Protein AF-A0ABD1Z1P9-F1 (afdb_monomer)

Sequence (163 aa):
MRPNDSERSEEIIEATSRFCSILRHAFVDEDLPGHVMQELVGGADRIVRCLSRKIDSTFSAARCGSSSTLACKHVLNALARTFFVKRLASQVQEETLGSLLSDLLFWILNVRVSLTGEGDYPTILKALNVLVVKILENGSCTSVFLALIDLLGQGADIGMVEL

Solvent-accessible surface area (backbone atoms only — not comparable to full-atom values): 8910 Å² total; per-residue (Å²): 134,80,82,52,75,65,58,58,47,52,56,47,44,50,52,43,46,50,49,37,48,52,58,42,41,60,69,77,39,92,77,56,55,70,67,61,54,48,54,48,31,78,40,27,35,63,50,51,49,56,46,44,69,41,46,60,62,27,48,55,37,36,73,70,70,45,92,38,50,62,53,37,53,37,47,52,51,36,52,41,48,41,23,65,38,54,74,30,18,65,44,46,44,50,70,53,49,32,52,43,51,52,52,53,50,50,48,60,55,56,48,66,77,61,77,83,74,93,71,72,59,67,59,50,52,52,50,52,54,52,35,53,52,39,41,70,74,35,34,49,63,67,44,50,51,52,33,51,50,51,52,51,50,54,52,54,55,59,61,65,76,76,118

Organism: NCBI:txid41844

Foldseek 3Di:
DPPDVVVVVVVVLVVLVVLLVLLVCVVPPVPDPPVNVVVCLVCLQVLLLVLLVVLVVLVVCVVVVHPSVSSLVSSLSSLLSLLVPLSSQASHDLVSLLSSLVSLVCCLVVVVVVPPDDDCVVVSSVSSVSSNVSNCVRHDVVSNVVSVVVVVVVVVVVVVVPD

Mean predicted aligned error: 10.24 Å

Secondary structure (DSSP, 8-state):
-PPPHHHHHHHHHHHHHHHHHHHHHHHH-TTS-HHHHHHHHHHHHHHHHHHHHHHHHHHHHHHTT-TTHHHHHHHHHHHHHHHHSHHHHTTS-HHHHHHHHHHHHHHHHHHHHT----SSHHHHHHHHHHHHHHHHHHS-HHHHHHHHHHHHHHHHHHTTS--

Nearest PDB structures (foldseek):
  5arn-assembly1_A  TM=3.852E-01  e=5.549E+00  Methylosinus trichosporium OB3b
  3ja6-assembly1_I  TM=2.341E-01  e=9.611E+00  Escherichia coli

pLDDT: mean 73.43, std 13.34, range [38.28, 90.06]

Structure (mmCIF, N/CA/C/O backbone):
data_AF-A0ABD1Z1P9-F1
#
_entry.id   AF-A0ABD1Z1P9-F1
#
loop_
_atom_site.group_PDB
_atom_site.id
_atom_site.type_symbol
_atom_site.label_atom_id
_atom_site.label_alt_id
_atom_site.label_comp_id
_atom_site.label_asym_id
_atom_site.label_entity_id
_atom_site.label_seq_id
_atom_site.pdbx_PDB_ins_code
_atom_site.Cartn_x
_atom_site.Cartn_y
_atom_site.Cartn_z
_atom_site.occupancy
_atom_site.B_iso_or_equiv
_atom_site.auth_seq_id
_atom_site.auth_comp_id
_atom_site.auth_asym_id
_atom_site.auth_atom_id
_atom_site.pdbx_PDB_model_num
ATOM 1 N N . MET A 1 1 ? -12.292 17.752 -25.810 1.00 38.72 1 MET A N 1
ATOM 2 C CA . MET A 1 1 ? -10.863 17.382 -25.756 1.00 38.72 1 MET A CA 1
ATOM 3 C C . MET A 1 1 ? -10.703 16.403 -24.599 1.00 38.72 1 MET A C 1
ATOM 5 O O . MET A 1 1 ? -11.023 16.789 -23.484 1.00 38.72 1 MET A O 1
ATOM 9 N N . ARG A 1 2 ? -10.372 15.125 -24.836 1.00 43.53 2 ARG A N 1
ATOM 10 C CA . ARG A 1 2 ? -10.049 14.202 -23.729 1.00 43.53 2 ARG A CA 1
ATOM 11 C C . ARG A 1 2 ? -8.606 14.507 -23.305 1.00 43.53 2 ARG A C 1
ATOM 13 O O . ARG A 1 2 ? -7.789 14.644 -24.210 1.00 43.53 2 ARG A O 1
ATOM 20 N N . PRO A 1 3 ? -8.294 14.639 -22.006 1.00 47.25 3 PRO A N 1
ATOM 21 C CA . PRO A 1 3 ? -6.919 14.866 -21.571 1.00 47.25 3 PRO A CA 1
ATOM 22 C C . PRO A 1 3 ? -6.046 13.704 -22.047 1.00 47.25 3 PRO A C 1
ATOM 24 O O . PRO A 1 3 ? -6.453 12.542 -21.888 1.00 47.25 3 PRO A O 1
ATOM 27 N N . ASN A 1 4 ? -4.907 14.031 -22.664 1.00 53.97 4 ASN A N 1
ATOM 28 C CA . ASN A 1 4 ? -3.952 13.054 -23.187 1.00 53.97 4 ASN A CA 1
ATOM 29 C C . ASN A 1 4 ? -3.427 12.194 -22.028 1.00 53.97 4 ASN A C 1
ATOM 31 O O . ASN A 1 4 ? -3.225 12.693 -20.921 1.00 53.97 4 ASN A O 1
ATOM 35 N N . ASP A 1 5 ? -3.176 10.903 -22.263 1.00 53.28 5 ASP A N 1
ATOM 36 C CA . ASP A 1 5 ? -2.724 9.988 -21.201 1.00 53.28 5 ASP A CA 1
ATOM 37 C C . ASP A 1 5 ? -1.381 10.419 -20.570 1.00 53.28 5 ASP A C 1
ATOM 39 O O . ASP A 1 5 ? -1.111 10.093 -19.416 1.00 53.28 5 ASP A O 1
ATOM 43 N N . SER A 1 6 ? -0.589 11.235 -21.280 1.00 54.50 6 SER A N 1
ATOM 44 C CA . SER A 1 6 ? 0.623 11.884 -20.758 1.00 54.50 6 SER A CA 1
ATOM 45 C C . SER A 1 6 ? 0.322 12.964 -19.707 1.00 54.50 6 SER A C 1
ATOM 47 O O . SER A 1 6 ? 0.898 12.928 -18.624 1.00 54.50 6 SER A O 1
ATOM 49 N N . GLU A 1 7 ? -0.622 13.875 -19.974 1.00 56.28 7 GLU A N 1
ATOM 50 C CA . GLU A 1 7 ? -1.025 14.939 -19.031 1.00 56.28 7 GLU A CA 1
ATOM 51 C C . GLU A 1 7 ? -1.668 14.339 -17.776 1.00 56.28 7 GLU A C 1
ATOM 53 O O . GLU A 1 7 ? -1.374 14.740 -16.652 1.00 56.28 7 GLU A O 1
ATOM 58 N N . ARG A 1 8 ? -2.486 13.294 -17.962 1.00 58.47 8 ARG A N 1
ATOM 59 C CA . ARG A 1 8 ? -3.101 12.555 -16.853 1.00 58.47 8 ARG A CA 1
ATOM 60 C C . ARG A 1 8 ? -2.050 11.840 -15.994 1.00 58.47 8 ARG A C 1
ATOM 62 O O . ARG A 1 8 ? -2.263 11.650 -14.801 1.00 58.47 8 ARG A O 1
ATOM 69 N N . SER A 1 9 ? -0.921 11.427 -16.571 1.00 57.19 9 SER A N 1
ATOM 70 C CA . SER A 1 9 ? 0.173 10.799 -15.822 1.00 57.19 9 SER A CA 1
ATOM 71 C C . SER A 1 9 ? 0.942 11.820 -14.976 1.00 57.19 9 SER A C 1
ATOM 73 O O . SER A 1 9 ? 1.189 11.557 -13.797 1.00 57.19 9 SER A O 1
ATOM 75 N N . GLU A 1 10 ? 1.243 12.999 -15.530 1.00 64.69 10 GLU A N 1
ATOM 76 C CA . GLU A 1 10 ? 1.924 14.095 -14.823 1.00 64.69 10 GLU A CA 1
ATOM 77 C C . GLU A 1 10 ? 1.093 14.658 -13.668 1.00 64.69 10 GLU A C 1
ATOM 79 O O . GLU A 1 10 ? 1.601 14.759 -12.551 1.00 64.69 10 GLU A O 1
ATOM 84 N N . GLU A 1 11 ? -0.199 14.918 -13.888 1.00 65.75 11 GLU A N 1
ATOM 85 C CA . GLU A 1 11 ? -1.109 15.415 -12.847 1.00 65.75 11 GLU A CA 1
ATOM 86 C C . GLU A 1 11 ? -1.176 14.448 -11.656 1.00 65.75 11 GLU A C 1
ATOM 88 O O . GLU A 1 11 ? -1.181 14.851 -10.491 1.00 65.75 11 GLU A O 1
ATOM 93 N N . ILE A 1 12 ? -1.144 13.138 -11.919 1.00 58.38 12 ILE A N 1
ATOM 94 C CA . ILE A 1 12 ? -1.157 12.153 -10.841 1.00 58.38 12 ILE A CA 1
ATOM 95 C C . ILE A 1 12 ? 0.218 12.004 -10.177 1.00 58.38 12 ILE A C 1
ATOM 97 O O . ILE A 1 12 ? 0.279 11.728 -8.977 1.00 58.38 12 ILE A O 1
ATOM 101 N N . ILE A 1 13 ? 1.325 12.172 -10.904 1.00 64.25 13 ILE A N 1
ATOM 102 C CA . ILE A 1 13 ? 2.659 12.235 -10.287 1.00 64.25 13 ILE A CA 1
ATOM 103 C C . ILE A 1 13 ? 2.717 13.427 -9.333 1.00 64.25 13 ILE A C 1
ATOM 105 O O . ILE A 1 13 ? 3.175 13.277 -8.199 1.00 64.25 13 ILE A O 1
ATOM 109 N N . GLU A 1 14 ? 2.182 14.575 -9.742 1.00 69.69 14 GLU A N 1
ATOM 110 C CA . GLU A 1 14 ? 2.096 15.762 -8.901 1.00 69.69 14 GLU A CA 1
ATOM 111 C C . GLU A 1 14 ? 1.186 15.528 -7.688 1.00 69.69 14 GLU A C 1
ATOM 113 O O . GLU A 1 14 ? 1.597 15.790 -6.557 1.00 69.69 14 GLU A O 1
ATOM 118 N N . ALA A 1 15 ? 0.001 14.940 -7.880 1.00 67.81 15 ALA A N 1
ATOM 119 C CA . ALA A 1 15 ? -0.901 14.583 -6.785 1.00 67.81 15 ALA A CA 1
ATOM 120 C C . ALA A 1 15 ? -0.255 13.592 -5.798 1.00 67.81 15 ALA A C 1
ATOM 122 O O . ALA A 1 15 ? -0.359 13.765 -4.583 1.00 67.81 15 ALA A O 1
ATOM 123 N N . THR A 1 16 ? 0.473 12.590 -6.300 1.00 68.81 16 THR A N 1
ATOM 124 C CA . THR A 1 16 ? 1.194 11.602 -5.478 1.00 68.81 16 THR A CA 1
ATOM 125 C C . THR A 1 16 ? 2.371 12.245 -4.744 1.00 68.81 16 THR A C 1
ATOM 127 O O . THR A 1 16 ? 2.631 11.923 -3.585 1.00 68.81 16 THR A O 1
ATOM 130 N N . SER A 1 17 ? 3.074 13.183 -5.384 1.00 71.06 17 SER A N 1
ATOM 131 C CA . SER A 1 17 ? 4.169 13.944 -4.778 1.00 71.06 17 SER A CA 1
ATOM 132 C C . SER A 1 17 ? 3.665 14.871 -3.668 1.00 71.06 17 SER A C 1
ATOM 134 O O . SER A 1 17 ? 4.207 14.855 -2.559 1.00 71.06 17 SER A O 1
ATOM 136 N N . ARG A 1 18 ? 2.564 15.597 -3.910 1.00 72.50 18 ARG A N 1
ATOM 137 C CA . ARG A 1 18 ? 1.871 16.410 -2.898 1.00 72.50 18 ARG A CA 1
ATOM 138 C C . ARG A 1 18 ? 1.401 15.543 -1.735 1.00 72.50 18 ARG A C 1
ATOM 140 O O . ARG A 1 18 ? 1.684 15.867 -0.587 1.00 72.50 18 ARG A O 1
ATOM 147 N N . PHE A 1 19 ? 0.792 14.392 -2.017 1.00 71.19 19 PHE A N 1
ATOM 148 C CA . PHE A 1 19 ? 0.399 13.427 -0.992 1.00 71.19 19 PHE A CA 1
ATOM 149 C C . PHE A 1 19 ? 1.599 12.931 -0.169 1.00 71.19 19 PHE A C 1
ATOM 151 O O . PHE A 1 19 ? 1.552 12.933 1.059 1.00 71.19 19 PHE A O 1
ATOM 158 N N . CYS A 1 20 ? 2.722 12.598 -0.816 1.00 68.25 20 CYS A N 1
ATOM 159 C CA . CYS A 1 20 ? 3.966 12.241 -0.129 1.00 68.25 20 CYS A CA 1
ATOM 160 C C . CYS A 1 20 ? 4.510 13.369 0.750 1.00 68.25 20 CYS A C 1
ATOM 162 O O . CYS A 1 20 ? 5.117 13.086 1.780 1.00 68.25 20 CYS A O 1
ATOM 164 N N . SER A 1 21 ? 4.377 14.627 0.323 1.00 69.44 21 SER A N 1
ATOM 165 C CA . SER A 1 21 ? 4.796 15.798 1.096 1.00 69.44 21 SER A CA 1
ATOM 166 C C . SER A 1 21 ? 3.893 15.997 2.311 1.00 69.44 21 SER A C 1
ATOM 168 O O . SER A 1 21 ? 4.415 16.105 3.416 1.00 69.44 21 SER A O 1
ATOM 170 N N . ILE A 1 22 ? 2.570 15.911 2.147 1.00 71.56 22 ILE A N 1
ATOM 171 C CA . ILE A 1 22 ? 1.595 15.987 3.248 1.00 71.56 22 ILE A CA 1
ATOM 172 C C . ILE A 1 22 ? 1.847 14.875 4.271 1.00 71.56 22 ILE A C 1
ATOM 174 O O . ILE A 1 22 ? 1.961 15.150 5.461 1.00 71.56 22 ILE A O 1
ATOM 178 N N . LEU A 1 23 ? 2.033 13.628 3.821 1.00 67.19 23 LEU A N 1
ATOM 179 C CA . LEU A 1 23 ? 2.383 12.503 4.697 1.00 67.19 23 LEU A CA 1
ATOM 180 C C . LEU A 1 23 ? 3.758 12.651 5.359 1.00 67.19 23 LEU A C 1
ATOM 182 O O . LEU A 1 23 ? 4.032 12.009 6.371 1.00 67.19 23 LEU A O 1
ATOM 186 N N . ARG A 1 24 ? 4.662 13.439 4.771 1.00 66.75 24 ARG A N 1
ATOM 187 C CA . ARG A 1 24 ? 5.967 13.741 5.364 1.00 66.75 24 ARG A CA 1
ATOM 188 C C . ARG A 1 24 ? 5.832 14.794 6.451 1.00 66.75 24 ARG A C 1
ATOM 190 O O . ARG A 1 24 ? 6.400 14.582 7.512 1.00 66.75 24 ARG A O 1
ATOM 197 N N . HIS A 1 25 ? 5.043 15.841 6.222 1.00 65.25 25 HIS A N 1
ATOM 198 C CA . HIS A 1 25 ? 4.693 16.803 7.265 1.00 65.25 25 HIS A CA 1
ATOM 199 C C . HIS A 1 25 ? 3.976 16.109 8.416 1.00 65.25 25 HIS A C 1
ATOM 201 O O . HIS A 1 25 ? 4.467 16.192 9.523 1.00 65.25 25 HIS A O 1
ATOM 207 N N . ALA A 1 26 ? 2.974 15.268 8.144 1.00 60.03 26 ALA A N 1
ATOM 208 C CA . ALA A 1 26 ? 2.277 14.464 9.155 1.00 60.03 26 ALA A CA 1
ATOM 209 C C . ALA A 1 26 ? 3.179 13.540 10.006 1.00 60.03 26 ALA A C 1
ATOM 211 O O . ALA A 1 26 ? 2.720 12.991 11.005 1.00 60.03 26 ALA A O 1
ATOM 212 N N . PHE A 1 27 ? 4.418 13.297 9.566 1.00 61.44 27 PHE A N 1
ATOM 213 C CA . PHE A 1 27 ? 5.396 12.429 10.221 1.00 61.44 27 PHE A CA 1
ATOM 214 C C . PHE A 1 27 ? 6.532 13.207 10.901 1.00 61.44 27 PHE A C 1
ATOM 216 O O . PHE A 1 27 ? 7.054 12.743 11.908 1.00 61.44 27 PHE A O 1
ATOM 223 N N . VAL A 1 28 ? 6.972 14.325 10.312 1.00 59.47 28 VAL A N 1
ATOM 224 C CA . VAL A 1 28 ? 8.126 15.112 10.786 1.00 59.47 28 VAL A CA 1
ATOM 225 C C . VAL A 1 28 ? 7.688 16.261 11.691 1.00 59.47 28 VAL A C 1
ATOM 227 O O . VAL A 1 28 ? 8.357 16.511 12.686 1.00 59.47 28 VAL A O 1
ATOM 230 N N . ASP A 1 29 ? 6.572 16.914 11.370 1.00 50.34 29 ASP A N 1
ATOM 231 C CA . ASP A 1 29 ? 6.006 18.013 12.144 1.00 50.34 29 ASP A CA 1
ATOM 232 C C . ASP A 1 29 ? 4.650 17.566 12.700 1.00 50.34 29 ASP A C 1
ATOM 234 O O . ASP A 1 29 ? 3.722 17.259 11.952 1.00 50.34 29 ASP A O 1
ATOM 238 N N . GLU A 1 30 ? 4.487 17.558 14.021 1.00 54.06 30 GLU A N 1
ATOM 239 C CA . GLU A 1 30 ? 3.193 17.281 14.673 1.00 54.06 30 GLU A CA 1
ATOM 240 C C . GLU A 1 30 ? 2.093 18.325 14.340 1.00 54.06 30 GLU A C 1
ATOM 242 O O . GLU A 1 30 ? 0.974 18.228 14.838 1.00 54.06 30 GLU A O 1
ATOM 247 N N . ASP A 1 31 ? 2.368 19.283 13.449 1.00 57.09 31 ASP A N 1
ATOM 248 C CA . ASP A 1 31 ? 1.523 20.426 13.087 1.00 57.09 31 ASP A CA 1
ATOM 249 C C . ASP A 1 31 ? 0.488 20.156 11.981 1.00 57.09 31 ASP A C 1
ATOM 251 O O . ASP A 1 31 ? -0.110 21.096 11.447 1.00 57.09 31 ASP A O 1
ATOM 255 N N . LEU A 1 32 ? 0.222 18.897 11.602 1.00 68.75 32 LEU A N 1
ATOM 256 C CA . LEU A 1 32 ? -0.858 18.659 10.642 1.00 68.75 32 LEU A CA 1
ATOM 257 C C . LEU A 1 32 ? -2.215 18.966 11.303 1.00 68.75 32 LEU A C 1
ATOM 259 O O . LEU A 1 32 ? -2.576 18.304 12.283 1.00 68.75 32 LEU A O 1
ATOM 263 N N . PRO A 1 33 ? -3.019 19.901 10.759 1.00 76.19 33 PRO A N 1
ATOM 264 C CA . PRO A 1 33 ? -4.294 20.244 11.364 1.00 76.19 33 PRO A CA 1
ATOM 265 C C . PRO A 1 33 ? -5.184 19.006 11.503 1.00 76.19 33 PRO A C 1
ATOM 267 O O . PRO A 1 33 ? -5.331 18.220 10.563 1.00 76.19 33 PRO A O 1
ATOM 270 N N . GLY A 1 34 ? -5.819 18.844 12.666 1.00 76.00 34 GLY A N 1
ATOM 271 C CA . GLY A 1 34 ? -6.593 17.638 12.982 1.00 76.00 34 GLY A CA 1
ATOM 272 C C . GLY A 1 34 ? -7.683 17.302 11.954 1.00 76.00 34 GLY A C 1
ATOM 273 O O . GLY A 1 34 ? -7.945 16.124 11.718 1.00 76.00 34 GLY A O 1
ATOM 274 N N . HIS A 1 35 ? -8.260 18.313 11.296 1.00 80.62 35 HIS A N 1
ATOM 275 C CA . HIS A 1 35 ? -9.241 18.131 10.222 1.00 80.62 35 HIS A CA 1
ATOM 276 C C . HIS A 1 35 ? -8.629 17.480 8.970 1.00 80.62 35 HIS A C 1
ATOM 278 O O . HIS A 1 35 ? -9.198 16.526 8.450 1.00 80.62 35 HIS A O 1
ATOM 284 N N . VAL A 1 36 ? -7.428 17.901 8.551 1.00 78.56 36 VAL A N 1
ATOM 285 C CA . VAL A 1 36 ? -6.707 17.304 7.411 1.00 78.56 36 VAL A CA 1
ATOM 286 C C . VAL A 1 36 ? -6.362 15.848 7.711 1.00 78.56 36 VAL A C 1
ATOM 288 O O . VAL A 1 36 ? -6.535 14.974 6.865 1.00 78.56 36 VAL A O 1
ATOM 291 N N . MET A 1 37 ? -5.929 15.554 8.942 1.00 81.44 37 MET A N 1
ATOM 292 C CA . MET A 1 37 ? -5.684 14.174 9.364 1.00 81.44 37 MET A CA 1
ATOM 293 C C . MET A 1 37 ? -6.971 13.334 9.344 1.00 81.44 37 MET A C 1
ATOM 295 O O . MET A 1 37 ? -6.925 12.173 8.950 1.00 81.44 37 MET A O 1
ATOM 299 N N . GLN A 1 38 ? -8.123 13.882 9.744 1.00 83.56 38 GLN A N 1
ATOM 300 C CA . GLN A 1 38 ? -9.389 13.143 9.674 1.00 83.56 38 GLN A CA 1
ATOM 301 C C . GLN A 1 38 ? -9.840 12.867 8.238 1.00 83.56 38 GLN A C 1
ATOM 303 O O . GLN A 1 38 ? -10.274 11.751 7.959 1.00 83.56 38 GLN A O 1
ATOM 308 N N . GLU A 1 39 ? -9.684 13.821 7.321 1.00 83.69 39 GLU A N 1
ATOM 309 C CA . GLU A 1 39 ? -9.961 13.594 5.898 1.00 83.69 39 GLU A CA 1
ATOM 310 C C . GLU A 1 39 ? -9.036 12.523 5.304 1.00 83.69 39 GLU A C 1
ATOM 312 O O . GLU A 1 39 ? -9.494 11.630 4.590 1.00 83.69 39 GLU A O 1
ATOM 317 N N . LEU A 1 40 ? -7.745 12.555 5.653 1.00 81.31 40 LEU A N 1
ATOM 318 C CA . LEU A 1 40 ? -6.771 11.539 5.246 1.00 81.31 40 LEU A CA 1
ATOM 319 C C . LEU A 1 40 ? -7.136 10.147 5.766 1.00 81.31 40 LEU A C 1
ATOM 321 O O . LEU A 1 40 ? -7.058 9.178 5.016 1.00 81.31 40 LEU A O 1
ATOM 325 N N . VAL A 1 41 ? -7.549 10.052 7.032 1.00 85.38 41 VAL A N 1
ATOM 326 C CA . VAL A 1 41 ? -8.022 8.808 7.656 1.00 85.38 41 VAL A CA 1
ATOM 327 C C . VAL A 1 41 ? -9.271 8.299 6.931 1.00 85.38 41 VAL A C 1
ATOM 329 O O . VAL A 1 41 ? -9.281 7.153 6.493 1.00 85.38 41 VAL A O 1
ATOM 332 N N . GLY A 1 42 ? -10.276 9.150 6.703 1.00 85.50 42 GLY A N 1
ATOM 333 C CA . GLY A 1 42 ? -11.501 8.769 5.989 1.00 85.50 42 GLY A CA 1
ATOM 334 C C . GLY A 1 42 ? -11.275 8.380 4.522 1.00 85.50 42 GLY A C 1
ATOM 335 O O . GLY A 1 42 ? -12.031 7.589 3.961 1.00 85.50 42 GLY A O 1
ATOM 336 N N . GLY A 1 43 ? -10.221 8.905 3.893 1.00 85.44 43 GLY A N 1
ATOM 337 C CA . GLY A 1 43 ? -9.841 8.596 2.515 1.00 85.44 43 GLY A CA 1
ATOM 338 C C . GLY A 1 43 ? -8.792 7.491 2.353 1.00 85.44 43 GLY A C 1
ATOM 339 O O . GLY A 1 43 ? -8.496 7.126 1.212 1.00 85.44 43 GLY A O 1
ATOM 340 N N . ALA A 1 44 ? -8.219 6.967 3.441 1.00 87.19 44 ALA A N 1
ATOM 341 C CA . ALA A 1 44 ? -7.008 6.143 3.407 1.00 87.19 44 ALA A CA 1
ATOM 342 C C . ALA A 1 44 ? -7.142 4.918 2.491 1.00 87.19 44 ALA A C 1
ATOM 344 O O . ALA A 1 44 ? -6.295 4.701 1.626 1.00 87.19 44 ALA A O 1
ATOM 345 N N . ASP A 1 45 ? -8.240 4.172 2.605 1.00 87.94 45 ASP A N 1
ATOM 346 C CA . ASP A 1 45 ? -8.507 2.996 1.773 1.00 87.94 45 ASP A CA 1
ATOM 347 C C . ASP A 1 45 ? -8.575 3.326 0.269 1.00 87.94 45 ASP A C 1
ATOM 349 O O . ASP A 1 45 ? -7.960 2.659 -0.567 1.00 87.94 45 ASP A O 1
ATOM 353 N N . ARG A 1 46 ? -9.266 4.415 -0.102 1.00 86.75 46 ARG A N 1
ATOM 354 C CA . ARG A 1 46 ? -9.357 4.861 -1.505 1.00 86.75 46 ARG A CA 1
ATOM 355 C C . ARG A 1 46 ? -7.993 5.268 -2.046 1.00 86.75 46 ARG A C 1
ATOM 357 O O . ARG A 1 46 ? -7.690 4.984 -3.207 1.00 86.75 46 ARG A O 1
ATOM 364 N N . ILE A 1 47 ? -7.177 5.913 -1.215 1.00 84.38 47 ILE A N 1
ATOM 365 C CA . ILE A 1 47 ? -5.824 6.323 -1.583 1.00 84.38 47 ILE A CA 1
ATOM 366 C C . ILE A 1 47 ? -4.943 5.094 -1.810 1.00 84.38 47 ILE A C 1
ATOM 368 O O . ILE A 1 47 ? -4.324 4.997 -2.868 1.00 84.38 47 ILE A O 1
ATOM 372 N N . VAL A 1 48 ? -4.942 4.125 -0.888 1.00 88.00 48 VAL A N 1
ATOM 373 C CA . VAL A 1 48 ? -4.172 2.880 -1.041 1.00 88.00 48 VAL A CA 1
ATOM 374 C C . VAL A 1 48 ? -4.604 2.129 -2.296 1.00 88.00 48 VAL A C 1
ATOM 376 O O . VAL A 1 48 ? -3.750 1.759 -3.098 1.00 88.00 48 VAL A O 1
ATOM 379 N N . ARG A 1 49 ? -5.909 1.995 -2.557 1.00 87.38 49 ARG A N 1
ATOM 380 C CA . ARG A 1 49 ? -6.418 1.361 -3.786 1.00 87.38 49 ARG A CA 1
ATOM 381 C C . ARG A 1 49 ? -5.969 2.095 -5.057 1.00 87.38 49 ARG A C 1
ATOM 383 O O . ARG A 1 49 ? -5.691 1.475 -6.082 1.00 87.38 49 ARG A O 1
ATOM 390 N N . CYS A 1 50 ? -5.898 3.425 -5.024 1.00 83.81 50 CYS A N 1
ATOM 391 C CA . CYS A 1 50 ? -5.415 4.221 -6.155 1.00 83.81 50 CYS A CA 1
ATOM 392 C C . CYS A 1 50 ? -3.907 4.040 -6.391 1.00 83.81 50 CYS A C 1
ATOM 394 O O . CYS A 1 50 ? -3.480 3.868 -7.532 1.00 83.81 50 CYS A O 1
ATOM 396 N N . LEU A 1 51 ? -3.117 4.036 -5.315 1.00 83.81 51 LEU A N 1
ATOM 397 C CA . LEU A 1 51 ? -1.670 3.826 -5.361 1.00 83.81 51 LEU A CA 1
ATOM 398 C C . LEU A 1 51 ? -1.314 2.400 -5.801 1.00 83.81 51 LEU A C 1
ATOM 400 O O . LEU A 1 51 ? -0.403 2.237 -6.607 1.00 83.81 51 LEU A O 1
ATOM 404 N N . SER A 1 52 ? -2.070 1.397 -5.348 1.00 84.94 52 SER A N 1
ATOM 405 C CA . SER A 1 52 ? -1.874 -0.016 -5.710 1.00 84.94 52 SER A CA 1
ATOM 406 C C . SER A 1 52 ? -2.013 -0.221 -7.218 1.00 84.94 52 SER A C 1
ATOM 408 O O . SER A 1 52 ? -1.074 -0.663 -7.864 1.00 84.94 52 SER A O 1
ATOM 410 N N . ARG A 1 53 ? -3.091 0.296 -7.828 1.00 82.38 53 ARG A N 1
ATOM 411 C CA . ARG A 1 53 ? -3.276 0.266 -9.296 1.00 82.38 53 ARG A CA 1
ATOM 412 C C . ARG A 1 53 ? -2.157 0.958 -10.082 1.00 82.38 53 ARG A C 1
ATOM 414 O O . ARG A 1 53 ? -2.004 0.731 -11.279 1.00 82.38 53 ARG A O 1
ATOM 421 N N . LYS A 1 54 ? -1.398 1.852 -9.443 1.00 76.62 54 LYS A N 1
ATOM 422 C CA . LYS A 1 54 ? -0.271 2.546 -10.072 1.00 76.62 54 LYS A CA 1
ATOM 423 C C . LYS A 1 54 ? 1.046 1.808 -9.949 1.00 76.62 54 LYS A C 1
ATOM 425 O O . LYS A 1 54 ? 1.914 2.071 -10.787 1.00 76.62 54 LYS A O 1
ATOM 430 N N . ILE A 1 55 ? 1.191 0.903 -8.981 1.00 78.25 55 ILE A N 1
ATOM 431 C CA . ILE A 1 55 ? 2.387 0.071 -8.843 1.00 78.25 55 ILE A CA 1
ATOM 432 C C . ILE A 1 55 ? 2.650 -0.638 -10.170 1.00 78.25 55 ILE A C 1
ATOM 434 O O . ILE A 1 55 ? 3.702 -0.395 -10.744 1.00 78.25 55 ILE A O 1
ATOM 438 N N . ASP A 1 56 ? 1.678 -1.338 -10.755 1.00 74.69 56 ASP A N 1
ATOM 439 C CA . ASP A 1 56 ? 1.900 -2.091 -11.999 1.00 74.69 56 ASP A CA 1
ATOM 440 C C . ASP A 1 56 ? 2.435 -1.241 -13.154 1.00 74.69 56 ASP A C 1
ATOM 442 O O . ASP A 1 56 ? 3.458 -1.557 -13.767 1.00 74.69 56 ASP A O 1
ATOM 446 N N . SER A 1 57 ? 1.773 -0.113 -13.429 1.00 72.50 57 SER A N 1
ATOM 447 C CA . SER A 1 57 ? 2.168 0.781 -14.524 1.00 72.50 57 SER A CA 1
ATOM 448 C C . SER A 1 57 ? 3.547 1.417 -14.303 1.00 72.50 57 SER A C 1
ATOM 450 O O . SER A 1 57 ? 4.346 1.514 -15.235 1.00 72.50 57 SER A O 1
ATOM 452 N N . THR A 1 58 ? 3.856 1.822 -13.065 1.00 72.06 58 THR A N 1
ATOM 453 C CA . THR A 1 58 ? 5.121 2.497 -12.732 1.00 72.06 58 THR A CA 1
ATOM 454 C C . THR A 1 58 ? 6.282 1.518 -12.610 1.00 72.06 58 THR A C 1
ATOM 456 O O . THR A 1 58 ? 7.395 1.855 -13.01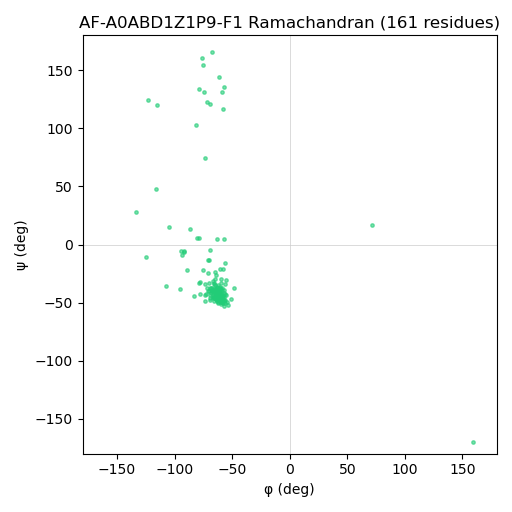0 1.00 72.06 58 THR A O 1
ATOM 459 N N . PHE A 1 59 ? 6.030 0.296 -12.143 1.00 72.38 59 PHE A N 1
ATOM 460 C CA . PHE A 1 59 ? 7.013 -0.779 -12.073 1.00 72.38 59 PHE A CA 1
ATOM 461 C C . PHE A 1 59 ? 7.345 -1.346 -13.442 1.00 72.38 59 PHE A C 1
ATOM 463 O O . PHE A 1 59 ? 8.522 -1.538 -13.745 1.00 72.38 59 PHE A O 1
ATOM 470 N N . SER A 1 60 ? 6.342 -1.561 -14.298 1.00 70.06 60 SER A N 1
ATOM 471 C CA . SER A 1 60 ? 6.595 -1.974 -15.678 1.00 70.06 60 SER A CA 1
ATOM 472 C C . SER A 1 60 ? 7.420 -0.919 -16.419 1.00 70.06 60 SER A C 1
ATOM 474 O O . SER A 1 60 ? 8.381 -1.268 -17.100 1.00 70.06 60 SER A O 1
ATOM 476 N N . ALA A 1 61 ? 7.110 0.368 -16.230 1.00 66.88 61 ALA A N 1
ATOM 477 C CA . ALA A 1 61 ? 7.881 1.466 -16.812 1.00 66.88 61 ALA A CA 1
ATOM 478 C C . ALA A 1 61 ? 9.320 1.542 -16.261 1.00 66.88 61 ALA A C 1
ATOM 480 O O . ALA A 1 61 ? 10.267 1.648 -17.040 1.00 66.88 61 ALA A O 1
ATOM 481 N N . ALA A 1 62 ? 9.498 1.417 -14.939 1.00 67.44 62 ALA A N 1
ATOM 482 C CA . ALA A 1 62 ? 10.816 1.405 -14.300 1.00 67.44 62 ALA A CA 1
ATOM 483 C C . ALA A 1 62 ? 11.667 0.199 -14.737 1.00 67.44 62 ALA A C 1
ATOM 485 O O . ALA A 1 62 ? 12.869 0.337 -14.950 1.00 67.44 62 ALA A O 1
ATOM 486 N N . ARG A 1 63 ? 11.049 -0.973 -14.935 1.00 65.75 63 ARG A N 1
ATOM 487 C CA . ARG A 1 63 ? 11.712 -2.177 -15.463 1.00 65.75 63 ARG A CA 1
ATOM 488 C C . ARG A 1 63 ? 12.181 -1.994 -16.909 1.00 65.75 63 ARG A C 1
ATOM 490 O O . ARG A 1 63 ? 13.218 -2.528 -17.279 1.00 65.75 63 ARG A O 1
ATOM 497 N N . CYS A 1 64 ? 11.452 -1.226 -17.717 1.00 65.88 64 CYS A N 1
ATOM 498 C CA . CYS A 1 64 ? 11.834 -0.902 -19.093 1.00 65.88 64 CYS A CA 1
ATOM 499 C C . CYS A 1 64 ? 12.904 0.206 -19.198 1.00 65.88 64 CYS A C 1
ATOM 501 O O . CYS A 1 64 ? 13.204 0.639 -20.308 1.00 65.88 64 CYS A O 1
ATOM 503 N N . GLY A 1 65 ? 13.469 0.681 -18.079 1.00 59.03 65 GLY A N 1
ATOM 504 C CA . GLY A 1 65 ? 14.528 1.697 -18.072 1.00 59.03 65 GLY A CA 1
ATOM 505 C C . GLY A 1 65 ? 14.059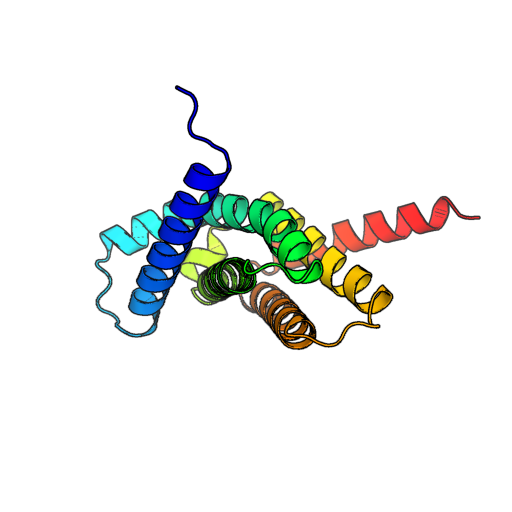 3.105 -18.453 1.00 59.03 65 GLY A C 1
ATOM 506 O O . GLY A 1 65 ? 14.884 3.952 -18.791 1.00 59.03 65 GLY A O 1
ATOM 507 N N . SER A 1 66 ? 12.749 3.379 -18.426 1.00 55.47 66 SER A N 1
ATOM 508 C CA . SER A 1 66 ? 12.241 4.727 -18.688 1.00 55.47 66 SER A CA 1
ATOM 509 C C . SER A 1 66 ? 12.449 5.645 -17.471 1.00 55.47 66 SER A C 1
ATOM 511 O O . SER A 1 66 ? 12.582 5.186 -16.337 1.00 55.47 66 SER A O 1
ATOM 513 N N . SER A 1 67 ? 12.405 6.966 -17.683 1.00 54.00 67 SER A N 1
ATOM 514 C CA . SER A 1 67 ? 12.524 8.025 -16.655 1.00 54.00 67 SER A CA 1
ATOM 515 C C . SER A 1 67 ? 11.481 7.963 -15.508 1.00 54.00 67 SER A C 1
ATOM 517 O O . SER A 1 67 ? 11.425 8.855 -14.659 1.00 54.00 67 SER A O 1
ATOM 519 N N . SER A 1 68 ? 10.621 6.943 -15.452 1.00 57.03 68 SER A N 1
ATOM 520 C CA . SER A 1 68 ? 9.512 6.806 -14.499 1.00 57.03 68 SER A CA 1
ATOM 521 C C . SER A 1 68 ? 9.906 6.293 -13.101 1.00 57.03 68 SER A C 1
ATOM 523 O O . SER A 1 68 ? 9.032 6.108 -12.250 1.00 57.03 68 SER A O 1
ATOM 525 N N . THR A 1 69 ? 11.199 6.122 -12.806 1.00 64.75 69 THR A N 1
ATOM 526 C CA . THR A 1 69 ? 11.716 5.697 -11.487 1.00 64.75 69 THR A CA 1
ATOM 527 C C . THR A 1 69 ? 11.266 6.619 -10.348 1.00 64.75 69 THR A C 1
ATOM 529 O O . THR A 1 69 ? 10.992 6.166 -9.232 1.00 64.75 69 THR A O 1
ATOM 532 N N . LEU A 1 70 ? 11.123 7.920 -10.628 1.00 68.38 70 LEU A N 1
ATOM 533 C CA . LEU A 1 70 ? 10.685 8.911 -9.645 1.00 68.38 70 LEU A CA 1
ATOM 534 C C . LEU A 1 70 ? 9.236 8.663 -9.194 1.00 68.38 70 LEU A C 1
ATOM 536 O O . LEU A 1 70 ? 8.953 8.654 -7.996 1.00 68.38 70 LEU A O 1
ATOM 540 N N . ALA A 1 71 ? 8.331 8.388 -10.138 1.00 68.50 71 ALA A N 1
ATOM 541 C CA . ALA A 1 71 ? 6.929 8.090 -9.851 1.00 68.50 71 ALA A CA 1
ATOM 542 C C . ALA A 1 71 ? 6.792 6.818 -9.001 1.00 68.50 71 ALA A C 1
ATOM 544 O O . ALA A 1 71 ? 6.101 6.827 -7.984 1.00 68.50 71 ALA A O 1
ATOM 545 N N . CYS A 1 72 ? 7.532 5.764 -9.360 1.00 73.88 72 CYS A N 1
ATOM 546 C CA . CYS A 1 72 ? 7.607 4.523 -8.591 1.00 73.88 72 CYS A CA 1
ATOM 547 C C . CYS A 1 72 ? 8.073 4.783 -7.146 1.00 73.88 72 CYS A C 1
ATOM 549 O O . CYS A 1 72 ? 7.437 4.354 -6.183 1.00 73.88 72 CYS A O 1
ATOM 551 N N . LYS A 1 73 ? 9.145 5.566 -6.966 1.00 76.31 73 LYS A N 1
ATOM 552 C CA . LYS A 1 73 ? 9.653 5.945 -5.639 1.00 76.31 73 LYS A CA 1
ATOM 553 C C . LYS A 1 73 ? 8.628 6.733 -4.819 1.00 76.31 73 LYS A C 1
ATOM 555 O O . LYS A 1 73 ? 8.545 6.528 -3.606 1.00 76.31 73 LYS A O 1
ATOM 560 N N . HIS A 1 74 ? 7.870 7.638 -5.436 1.00 78.19 74 HIS A N 1
ATOM 561 C CA . HIS A 1 74 ? 6.818 8.383 -4.743 1.00 78.19 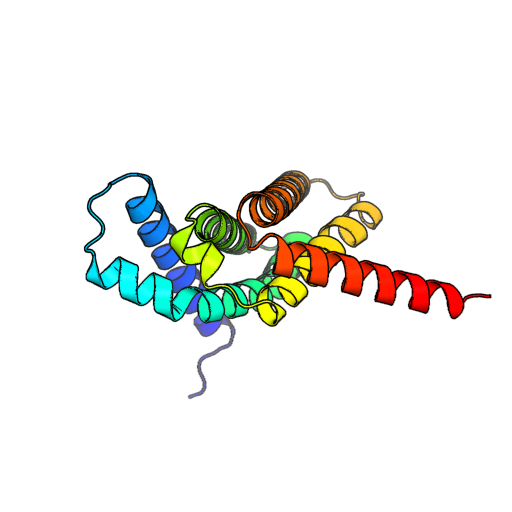74 HIS A CA 1
ATOM 562 C C . HIS A 1 74 ? 5.670 7.469 -4.315 1.00 78.19 74 HIS A C 1
ATOM 564 O O . HIS A 1 74 ? 5.281 7.507 -3.152 1.00 78.19 74 HIS A O 1
ATOM 570 N N . VAL A 1 75 ? 5.194 6.591 -5.199 1.00 80.69 75 VAL A N 1
ATOM 571 C CA . VAL A 1 75 ? 4.131 5.625 -4.877 1.00 80.69 75 VAL A CA 1
ATOM 572 C C . VAL A 1 75 ? 4.540 4.720 -3.711 1.00 80.69 75 VAL A C 1
ATOM 574 O O . VAL A 1 75 ? 3.799 4.607 -2.734 1.00 80.69 75 VAL A O 1
ATOM 577 N N . LEU A 1 76 ? 5.750 4.151 -3.750 1.00 82.06 76 LEU A N 1
ATOM 578 C CA . LEU A 1 76 ? 6.256 3.290 -2.675 1.00 82.06 76 LEU A CA 1
ATOM 579 C C . LEU A 1 76 ? 6.400 4.034 -1.345 1.00 82.06 76 LEU A C 1
ATOM 581 O O . LEU A 1 76 ? 6.028 3.507 -0.300 1.00 82.06 76 LEU A O 1
ATOM 585 N N . ASN A 1 77 ? 6.909 5.270 -1.369 1.00 82.62 77 ASN A N 1
ATOM 586 C CA . ASN A 1 77 ? 7.035 6.075 -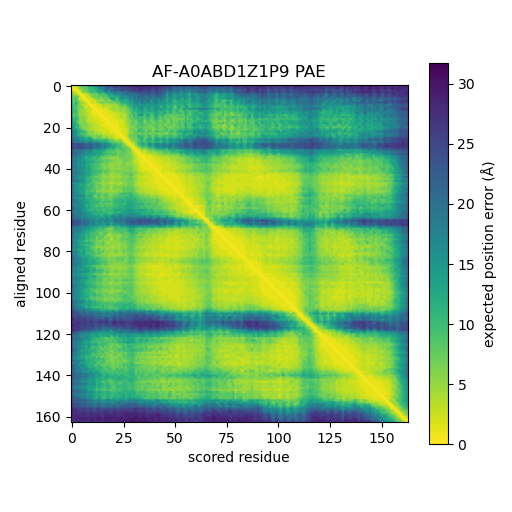0.154 1.00 82.62 77 ASN A CA 1
ATOM 587 C C . ASN A 1 77 ? 5.677 6.481 0.422 1.00 82.62 77 ASN A C 1
ATOM 589 O O . ASN A 1 77 ? 5.530 6.495 1.643 1.00 82.62 77 ASN A O 1
ATOM 593 N N . ALA A 1 78 ? 4.703 6.821 -0.425 1.00 82.75 78 ALA A N 1
ATOM 594 C CA . ALA A 1 78 ? 3.344 7.123 0.007 1.00 82.75 78 ALA A CA 1
ATOM 595 C C . ALA A 1 78 ? 2.734 5.922 0.733 1.00 82.75 78 ALA A C 1
ATOM 597 O O . ALA A 1 78 ? 2.307 6.061 1.875 1.00 82.75 78 ALA A O 1
ATOM 598 N N . LEU A 1 79 ? 2.786 4.738 0.115 1.00 84.94 79 LEU A N 1
ATOM 599 C CA . LEU A 1 79 ? 2.283 3.503 0.713 1.00 84.94 79 LEU A CA 1
ATOM 600 C C . LEU A 1 79 ? 2.999 3.182 2.029 1.00 84.94 79 LEU A C 1
ATOM 602 O O . LEU A 1 79 ? 2.342 2.971 3.045 1.00 84.94 79 LEU A O 1
ATOM 606 N N . ALA A 1 80 ? 4.334 3.235 2.054 1.00 84.19 80 ALA A N 1
ATOM 607 C CA . ALA A 1 80 ? 5.103 2.952 3.266 1.00 84.19 80 ALA A CA 1
ATOM 608 C C . ALA A 1 80 ? 4.719 3.888 4.421 1.00 84.19 80 ALA A C 1
ATOM 610 O O . ALA A 1 80 ? 4.603 3.450 5.564 1.00 84.19 80 ALA A O 1
ATOM 611 N N . ARG A 1 81 ? 4.473 5.171 4.128 1.00 80.69 81 ARG A N 1
ATOM 612 C CA . ARG A 1 81 ? 4.031 6.161 5.121 1.00 80.69 81 ARG A CA 1
ATOM 613 C C . ARG A 1 81 ? 2.593 5.934 5.576 1.00 80.69 81 ARG A C 1
ATOM 615 O O . ARG A 1 81 ? 2.335 6.040 6.771 1.00 80.69 81 ARG A O 1
ATOM 622 N N . THR A 1 82 ? 1.680 5.583 4.671 1.00 84.62 82 THR A N 1
ATOM 623 C CA . THR A 1 82 ? 0.299 5.230 5.030 1.00 84.62 82 THR A CA 1
ATOM 624 C C . THR A 1 82 ? 0.271 4.072 6.022 1.00 84.62 82 THR A C 1
ATOM 626 O O . THR A 1 82 ? -0.409 4.163 7.039 1.00 84.62 82 THR A O 1
ATOM 629 N N . PHE A 1 83 ? 1.063 3.025 5.783 1.00 84.44 83 PHE A N 1
ATOM 630 C CA . PHE A 1 83 ? 1.153 1.896 6.708 1.00 84.44 83 PHE A CA 1
ATOM 631 C C . PHE A 1 83 ? 1.979 2.204 7.962 1.00 84.44 83 PHE A C 1
ATOM 633 O O . PHE A 1 83 ? 1.763 1.580 8.989 1.00 84.44 83 PHE A O 1
ATOM 640 N N . PHE A 1 84 ? 2.871 3.198 7.945 1.00 82.75 84 PHE A N 1
ATOM 641 C CA . PHE A 1 84 ? 3.560 3.643 9.160 1.00 82.75 84 PHE A CA 1
ATOM 642 C C . PHE A 1 84 ? 2.602 4.314 10.161 1.00 82.75 84 PHE A C 1
ATOM 644 O O . PHE A 1 84 ? 2.711 4.122 11.373 1.00 82.75 84 PHE A O 1
ATOM 651 N N . VAL A 1 85 ? 1.656 5.1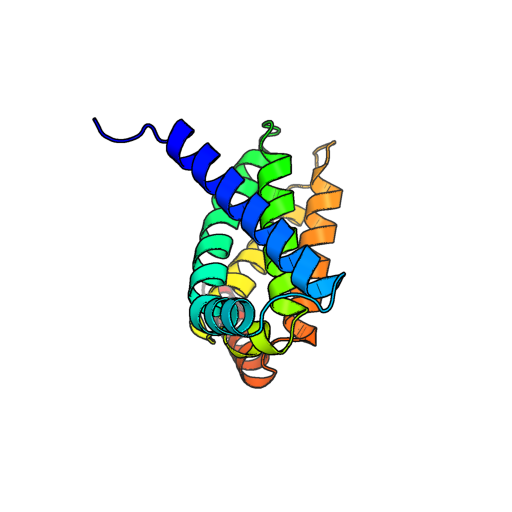20 9.675 1.00 81.62 85 VAL A N 1
ATOM 652 C CA . VAL A 1 85 ? 0.696 5.818 10.538 1.00 81.62 85 VAL A CA 1
ATOM 653 C C . VAL A 1 85 ? -0.433 4.858 10.907 1.00 81.62 85 VAL A C 1
ATOM 655 O O . VAL A 1 85 ? -1.355 4.655 10.122 1.00 81.62 85 VAL A O 1
ATOM 658 N N . LYS A 1 86 ? -0.418 4.318 12.134 1.00 80.69 86 LYS A N 1
ATOM 659 C CA . LYS A 1 86 ? -1.426 3.345 12.618 1.00 80.69 86 LYS A CA 1
ATOM 660 C C . LYS A 1 86 ? -2.878 3.758 12.357 1.00 80.69 86 LYS A C 1
ATOM 662 O O . LYS A 1 86 ? -3.705 2.914 12.038 1.00 80.69 86 LYS A O 1
ATOM 667 N N . ARG A 1 87 ? -3.188 5.055 12.479 1.00 83.62 87 ARG A N 1
ATOM 668 C CA . ARG A 1 87 ? -4.531 5.602 12.213 1.00 83.62 87 ARG A CA 1
ATOM 669 C C . ARG A 1 87 ? -4.947 5.510 10.746 1.00 83.62 87 ARG A C 1
ATOM 671 O O . ARG A 1 87 ? -6.134 5.407 10.488 1.00 83.62 87 ARG A O 1
ATOM 678 N N . LEU A 1 88 ? -4.003 5.592 9.809 1.00 85.31 88 LEU A N 1
ATOM 679 C CA . LEU A 1 88 ? -4.268 5.417 8.381 1.00 85.31 88 LEU A CA 1
ATOM 680 C C . LEU A 1 88 ? -4.291 3.927 8.028 1.00 85.31 88 LEU A C 1
ATOM 682 O O . LEU A 1 88 ? -5.205 3.477 7.346 1.00 85.31 88 LEU A O 1
ATOM 686 N N . ALA A 1 89 ? -3.329 3.160 8.550 1.00 86.25 89 ALA A N 1
ATOM 687 C CA . ALA A 1 89 ? -3.236 1.718 8.342 1.00 86.25 89 ALA A CA 1
ATOM 688 C C . ALA A 1 89 ? -4.508 0.976 8.787 1.00 86.25 89 ALA A C 1
ATOM 690 O O . ALA A 1 89 ? -4.964 0.073 8.092 1.00 86.25 89 ALA A O 1
ATOM 691 N N . SER A 1 90 ? -5.122 1.387 9.904 1.00 85.75 90 SER A N 1
ATOM 692 C CA . SER A 1 90 ? -6.346 0.764 10.426 1.00 85.75 90 SER A CA 1
ATOM 693 C C . SER A 1 90 ? -7.604 1.031 9.599 1.00 85.75 90 SER A C 1
ATOM 695 O O . SER A 1 90 ? -8.620 0.384 9.830 1.00 85.75 90 SER A O 1
ATOM 697 N N . GLN A 1 91 ? -7.561 1.987 8.669 1.00 90.06 91 GLN A N 1
ATOM 698 C CA . GLN A 1 91 ? -8.683 2.290 7.779 1.00 90.06 91 GLN A CA 1
ATOM 699 C C . GLN A 1 91 ? -8.598 1.552 6.445 1.00 90.06 91 GLN A C 1
ATOM 701 O O . GLN A 1 91 ? -9.550 1.603 5.672 1.00 90.06 91 GLN A O 1
ATOM 706 N N . VAL A 1 92 ? -7.475 0.893 6.150 1.00 88.94 92 VAL A N 1
ATOM 707 C CA . VAL A 1 92 ? -7.323 0.114 4.918 1.00 88.94 92 VAL A CA 1
ATOM 708 C C . VAL A 1 92 ? -8.168 -1.149 5.034 1.00 88.94 92 VAL A C 1
ATOM 710 O O . VAL A 1 92 ? -7.997 -1.928 5.973 1.00 88.94 92 VAL A O 1
ATOM 713 N N . GLN A 1 93 ? -9.086 -1.344 4.089 1.00 90.00 93 GLN A N 1
ATOM 714 C CA . GLN A 1 93 ? -9.965 -2.506 4.090 1.00 90.00 93 GLN A CA 1
ATOM 715 C C . GLN A 1 93 ? -9.222 -3.764 3.646 1.00 90.00 93 GLN A C 1
ATOM 717 O O . GLN A 1 93 ? -8.247 -3.703 2.897 1.00 90.00 93 GLN A O 1
ATOM 722 N N . GLU A 1 94 ? -9.718 -4.914 4.096 1.00 86.56 94 GLU A N 1
ATOM 723 C CA . GLU A 1 94 ? -9.126 -6.224 3.819 1.00 86.56 94 GLU A CA 1
ATOM 724 C C . GLU A 1 94 ? -8.996 -6.513 2.320 1.00 86.56 94 GLU A C 1
ATOM 726 O O . GLU A 1 94 ? -7.939 -6.951 1.886 1.00 86.56 94 GLU A O 1
ATOM 731 N N . GLU A 1 95 ? -10.005 -6.174 1.513 1.00 88.19 95 GLU A N 1
ATOM 732 C CA . GLU A 1 95 ? -9.967 -6.332 0.051 1.00 88.19 95 GLU A CA 1
ATOM 733 C C . GLU A 1 95 ? -8.816 -5.532 -0.586 1.00 88.19 95 GLU A C 1
ATOM 735 O O . GLU A 1 95 ? -8.035 -6.052 -1.390 1.00 88.19 95 GLU A O 1
ATOM 740 N N . THR A 1 96 ? -8.679 -4.259 -0.199 1.00 89.44 96 THR A N 1
ATOM 741 C CA . THR A 1 96 ? -7.607 -3.377 -0.678 1.00 89.44 96 THR A CA 1
ATOM 742 C C . THR A 1 96 ? -6.240 -3.895 -0.239 1.00 89.44 96 THR A C 1
ATOM 744 O O . THR A 1 96 ? -5.286 -3.871 -1.014 1.00 89.44 96 THR A O 1
ATOM 747 N N . LEU A 1 97 ? -6.145 -4.361 1.006 1.00 88.12 97 LEU A N 1
ATOM 748 C CA . LEU A 1 97 ? -4.926 -4.907 1.586 1.00 88.12 97 LEU A CA 1
ATOM 749 C C . LEU A 1 97 ? -4.499 -6.207 0.897 1.00 88.12 97 LEU A C 1
ATOM 751 O O . LEU A 1 97 ? -3.324 -6.352 0.569 1.00 88.12 97 LEU A O 1
ATOM 755 N N . GLY A 1 98 ? -5.440 -7.122 0.663 1.00 85.88 98 GLY A N 1
ATOM 756 C CA . GLY A 1 98 ? -5.202 -8.388 -0.022 1.00 85.88 98 GLY A CA 1
ATOM 757 C C . GLY A 1 98 ? -4.743 -8.174 -1.458 1.00 85.88 98 GLY A C 1
ATOM 758 O O . GLY A 1 98 ? -3.724 -8.733 -1.855 1.00 85.88 98 GLY A O 1
ATOM 759 N N . SER A 1 99 ? -5.410 -7.276 -2.189 1.00 87.88 99 SER A N 1
ATOM 760 C CA . SER A 1 99 ? -4.999 -6.892 -3.547 1.00 87.88 99 SER A CA 1
ATOM 761 C C . SER A 1 99 ? -3.576 -6.321 -3.560 1.00 87.88 99 SER A C 1
ATOM 763 O O . SER A 1 99 ? -2.725 -6.794 -4.305 1.00 87.88 99 SER A O 1
ATOM 765 N N . LEU A 1 100 ? -3.278 -5.367 -2.667 1.00 89.12 100 LEU A N 1
ATOM 766 C CA . LEU A 1 100 ? -1.942 -4.775 -2.564 1.00 89.12 100 LEU A CA 1
ATOM 767 C C . LEU A 1 100 ? -0.873 -5.819 -2.205 1.00 89.12 100 LEU A C 1
ATOM 769 O O . LEU A 1 100 ? 0.207 -5.804 -2.786 1.00 89.12 100 LEU A O 1
ATOM 773 N N . LEU A 1 101 ? -1.137 -6.711 -1.246 1.00 88.19 101 LEU A N 1
ATOM 774 C CA . LEU A 1 101 ? -0.192 -7.768 -0.873 1.00 88.19 101 LEU A CA 1
ATOM 775 C C . LEU A 1 101 ? 0.050 -8.740 -2.030 1.00 88.19 101 LEU A C 1
ATOM 777 O O . LEU A 1 101 ? 1.204 -9.094 -2.268 1.00 88.19 101 LEU A O 1
ATOM 781 N N . SER A 1 102 ? -1.003 -9.115 -2.760 1.00 86.56 102 SER A N 1
ATOM 782 C CA . SER A 1 102 ? -0.906 -9.948 -3.960 1.00 86.56 102 SER A CA 1
ATOM 783 C C . SER A 1 102 ? 0.022 -9.316 -4.995 1.00 86.56 102 SER A C 1
ATOM 785 O O . SER A 1 102 ? 1.017 -9.927 -5.387 1.00 86.56 102 SER A O 1
ATOM 787 N N . ASP A 1 103 ? -0.225 -8.051 -5.347 1.00 85.81 103 ASP A N 1
ATOM 788 C CA . ASP A 1 103 ? 0.565 -7.319 -6.339 1.00 85.81 103 ASP A CA 1
ATOM 789 C C . ASP A 1 103 ? 2.029 -7.185 -5.892 1.00 85.81 103 ASP A C 1
ATOM 791 O O . ASP A 1 103 ? 2.958 -7.476 -6.647 1.00 85.81 103 ASP A O 1
ATOM 795 N N . LEU A 1 104 ? 2.270 -6.784 -4.638 1.00 85.62 104 LEU A N 1
ATOM 796 C CA . LEU A 1 104 ? 3.627 -6.616 -4.108 1.00 85.62 104 LEU A CA 1
ATOM 797 C C . LEU A 1 104 ? 4.408 -7.935 -4.115 1.00 85.62 104 LEU A C 1
ATOM 799 O O . LEU A 1 104 ? 5.580 -7.948 -4.502 1.00 85.62 104 LEU A O 1
ATOM 803 N N . LEU A 1 105 ? 3.779 -9.038 -3.700 1.00 83.88 105 LEU A N 1
ATOM 804 C CA . LEU A 1 105 ? 4.398 -10.362 -3.708 1.00 83.88 105 LEU A CA 1
ATOM 805 C C . LEU A 1 105 ? 4.627 -10.856 -5.136 1.00 83.88 105 LEU A C 1
ATOM 807 O O . LEU A 1 105 ? 5.717 -11.352 -5.424 1.00 83.88 105 LEU A O 1
ATOM 811 N N . PHE A 1 106 ? 3.666 -10.651 -6.042 1.00 83.12 106 PHE A N 1
ATOM 812 C CA . PHE A 1 106 ? 3.827 -10.936 -7.464 1.00 83.12 106 PHE A CA 1
ATOM 813 C C . PHE A 1 106 ? 5.057 -10.219 -8.016 1.00 83.12 106 PHE A C 1
ATOM 815 O O . PHE A 1 106 ? 5.909 -10.866 -8.625 1.00 83.12 106 PHE A O 1
ATOM 822 N N . TRP A 1 107 ? 5.211 -8.918 -7.755 1.00 78.50 107 TRP A N 1
ATOM 823 C CA . TRP A 1 107 ? 6.389 -8.176 -8.194 1.00 78.50 107 TRP A CA 1
ATOM 824 C C . TRP A 1 107 ? 7.665 -8.724 -7.553 1.00 78.50 107 TRP A C 1
ATOM 826 O O . TRP A 1 107 ? 8.590 -9.05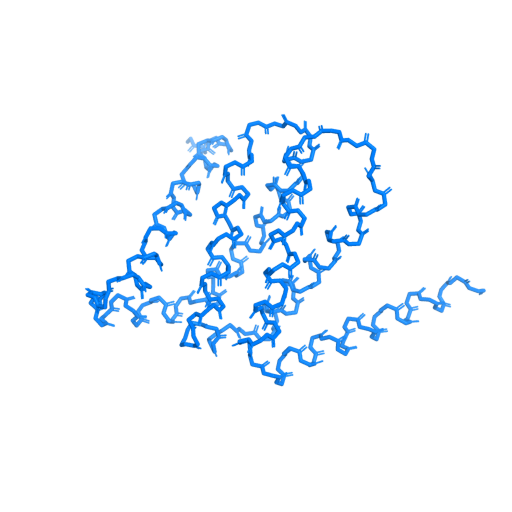5 -8.284 1.00 78.50 107 TRP A O 1
ATOM 836 N N . ILE A 1 108 ? 7.734 -8.911 -6.232 1.00 78.19 108 ILE A N 1
ATOM 837 C CA . ILE A 1 108 ? 8.941 -9.440 -5.562 1.00 78.19 108 ILE A CA 1
ATOM 838 C C . ILE A 1 108 ? 9.373 -10.794 -6.149 1.00 78.19 108 ILE A C 1
ATOM 840 O O . ILE A 1 108 ? 10.568 -11.009 -6.381 1.00 78.19 108 ILE A O 1
ATOM 844 N N . LEU A 1 109 ? 8.419 -11.693 -6.398 1.00 75.81 109 LEU A N 1
ATOM 845 C CA . LEU A 1 109 ? 8.677 -13.034 -6.918 1.00 75.81 109 LEU A CA 1
ATOM 846 C C . LEU A 1 109 ? 9.051 -13.008 -8.408 1.00 75.81 109 LEU A C 1
ATOM 848 O O . LEU A 1 109 ? 10.089 -13.556 -8.774 1.00 75.81 109 LEU A O 1
ATOM 852 N N . ASN A 1 110 ? 8.288 -12.312 -9.257 1.00 69.56 110 ASN A N 1
ATOM 853 C CA . ASN A 1 110 ? 8.572 -12.206 -10.697 1.00 69.56 110 ASN A CA 1
ATOM 854 C C . ASN A 1 110 ? 9.864 -11.443 -10.991 1.00 69.56 110 ASN A C 1
ATOM 856 O O . ASN A 1 110 ? 10.584 -11.752 -11.942 1.00 69.56 110 ASN A O 1
ATOM 860 N N . VAL A 1 111 ? 10.190 -10.445 -10.171 1.00 59.84 111 VAL A N 1
ATOM 861 C CA . VAL A 1 111 ? 11.421 -9.678 -10.330 1.00 59.84 111 VAL A CA 1
ATOM 862 C C . VAL A 1 111 ? 12.647 -10.566 -10.093 1.00 59.84 111 VAL A C 1
ATOM 864 O O . VAL A 1 111 ? 13.606 -10.480 -10.859 1.00 59.84 111 VAL A O 1
ATOM 867 N N . ARG A 1 112 ? 12.632 -11.440 -9.074 1.00 56.50 112 ARG A N 1
ATOM 868 C CA . ARG A 1 112 ? 13.754 -12.363 -8.820 1.00 56.50 112 ARG A CA 1
ATOM 869 C C . ARG A 1 112 ? 14.023 -13.299 -9.998 1.00 56.50 112 ARG A C 1
ATOM 871 O O . ARG A 1 112 ? 15.175 -13.656 -10.217 1.00 56.50 112 ARG A O 1
ATOM 878 N N . VAL A 1 113 ? 12.992 -13.635 -10.774 1.00 50.72 113 VAL A N 1
ATOM 879 C CA . VAL A 1 113 ? 13.106 -14.448 -11.995 1.00 50.72 113 VAL A CA 1
ATOM 880 C C . VAL A 1 113 ? 13.801 -13.684 -13.136 1.00 50.72 113 VAL A C 1
ATOM 882 O O . VAL A 1 113 ? 14.421 -14.302 -13.992 1.00 50.72 113 VAL A O 1
ATOM 885 N N . SER A 1 114 ? 13.768 -12.344 -13.136 1.00 50.28 114 SER A N 1
ATOM 886 C CA . SER A 1 114 ? 14.271 -11.491 -14.232 1.00 50.28 114 SER A CA 1
ATOM 887 C C . SER A 1 114 ? 15.618 -10.800 -13.946 1.00 50.28 114 SER A C 1
ATOM 889 O O . SER A 1 114 ? 15.965 -9.830 -14.621 1.00 50.28 114 SER A O 1
ATOM 891 N N . LEU A 1 115 ? 16.374 -11.234 -12.929 1.00 52.81 115 LEU A N 1
ATOM 892 C CA . LEU A 1 115 ? 17.617 -10.579 -12.490 1.00 52.81 115 LEU A CA 1
ATOM 893 C C . LEU A 1 115 ? 18.798 -10.811 -13.456 1.00 52.81 115 LEU A C 1
ATOM 895 O O . LEU A 1 115 ? 19.740 -11.535 -13.149 1.00 52.81 115 LEU A O 1
ATOM 899 N N . THR A 1 116 ? 18.775 -10.129 -14.600 1.00 50.47 116 THR A N 1
ATOM 900 C CA . THR A 1 116 ? 19.935 -9.930 -15.493 1.00 50.47 116 THR A CA 1
ATOM 901 C C . THR A 1 116 ? 20.078 -8.468 -15.952 1.00 50.47 116 THR A C 1
ATOM 903 O O . THR A 1 116 ? 20.577 -8.218 -17.044 1.00 50.47 116 THR A O 1
ATOM 906 N N . GLY A 1 117 ? 19.625 -7.483 -15.161 1.00 51.75 117 GLY A N 1
ATOM 907 C CA . GLY A 1 117 ? 19.690 -6.057 -15.525 1.00 51.75 117 GLY A CA 1
ATOM 908 C C . GLY A 1 117 ? 20.447 -5.183 -14.518 1.00 51.75 117 GLY A C 1
ATOM 909 O O . GLY A 1 117 ? 20.084 -5.143 -13.343 1.00 51.75 117 GLY A O 1
ATOM 910 N N . GLU A 1 118 ? 21.463 -4.451 -14.987 1.00 53.91 118 GLU A N 1
ATOM 911 C CA . GLU A 1 118 ? 22.111 -3.343 -14.266 1.00 53.91 118 GLU A CA 1
ATOM 912 C C . GLU A 1 118 ? 21.198 -2.092 -14.261 1.00 53.91 118 GLU A C 1
ATOM 914 O O . GLU A 1 118 ? 20.674 -1.704 -15.304 1.00 53.91 118 GLU A O 1
ATOM 919 N N . GLY A 1 119 ? 20.976 -1.460 -13.096 1.00 64.25 119 GLY A N 1
ATOM 920 C CA . GLY A 1 119 ? 20.156 -0.239 -12.941 1.00 64.25 119 GLY A CA 1
ATOM 921 C C . GLY A 1 119 ? 19.642 0.001 -11.507 1.00 64.25 119 GLY A C 1
ATOM 922 O O . GLY A 1 119 ? 20.038 -0.703 -10.585 1.00 64.25 119 GLY A O 1
ATOM 923 N N . ASP A 1 120 ? 18.719 0.958 -11.306 1.00 63.78 120 ASP A N 1
ATOM 924 C CA . ASP A 1 120 ? 18.090 1.303 -10.000 1.00 63.78 120 ASP A CA 1
ATOM 925 C C . ASP A 1 120 ? 17.140 0.222 -9.438 1.00 63.78 120 ASP A C 1
ATOM 927 O O . ASP A 1 120 ? 16.614 0.318 -8.323 1.00 63.78 120 ASP A O 1
ATOM 931 N N . TYR A 1 121 ? 16.907 -0.830 -10.211 1.00 68.00 121 TYR A N 1
ATOM 932 C CA . TYR A 1 121 ? 15.945 -1.889 -9.936 1.00 68.00 121 TYR A CA 1
ATOM 933 C C . TYR A 1 121 ? 16.189 -2.676 -8.626 1.00 68.00 121 TYR A C 1
ATOM 935 O O . TYR A 1 121 ? 15.217 -2.929 -7.905 1.00 68.00 121 TYR A O 1
ATOM 943 N N . PRO A 1 122 ? 17.439 -2.980 -8.211 1.00 72.12 122 PRO A N 1
ATOM 944 C CA . PRO A 1 122 ? 17.720 -3.570 -6.899 1.00 72.12 122 PRO A CA 1
ATOM 945 C C . PRO A 1 122 ? 17.262 -2.686 -5.728 1.00 72.12 122 PRO A C 1
ATOM 947 O O . PRO A 1 122 ? 16.815 -3.191 -4.695 1.00 72.12 122 PRO A O 1
ATOM 950 N N . THR A 1 123 ? 17.316 -1.359 -5.882 1.00 74.81 123 THR A N 1
ATOM 951 C CA . THR A 1 123 ? 16.847 -0.408 -4.862 1.00 74.81 123 THR A CA 1
ATOM 952 C C . THR A 1 123 ? 15.324 -0.433 -4.747 1.00 74.81 123 THR A C 1
ATOM 954 O O . THR A 1 123 ? 14.785 -0.409 -3.639 1.00 74.81 123 THR A O 1
ATOM 957 N N . ILE A 1 124 ? 14.625 -0.538 -5.879 1.00 75.38 124 ILE A N 1
ATOM 958 C CA . ILE A 1 124 ? 13.162 -0.651 -5.930 1.00 75.38 124 ILE A CA 1
ATOM 959 C C . ILE A 1 124 ? 12.701 -1.958 -5.271 1.00 75.38 124 ILE A C 1
ATOM 961 O O . ILE A 1 124 ? 11.784 -1.939 -4.454 1.00 75.38 124 ILE A O 1
ATOM 965 N N . LEU A 1 125 ? 13.379 -3.077 -5.545 1.00 76.69 125 LEU A N 1
ATOM 966 C CA . LEU A 1 125 ? 13.116 -4.359 -4.882 1.00 76.69 125 LEU A CA 1
ATOM 967 C C . LEU A 1 125 ? 13.273 -4.287 -3.368 1.00 76.69 125 LEU A C 1
ATOM 969 O O . LEU A 1 125 ? 12.448 -4.807 -2.617 1.00 76.69 125 LEU A O 1
ATOM 973 N N . LYS A 1 126 ? 14.341 -3.637 -2.903 1.00 80.38 126 LYS A N 1
ATOM 974 C CA . LYS A 1 126 ? 14.552 -3.432 -1.472 1.00 80.38 126 LYS A CA 1
ATOM 975 C C . LYS A 1 126 ? 13.413 -2.607 -0.871 1.00 80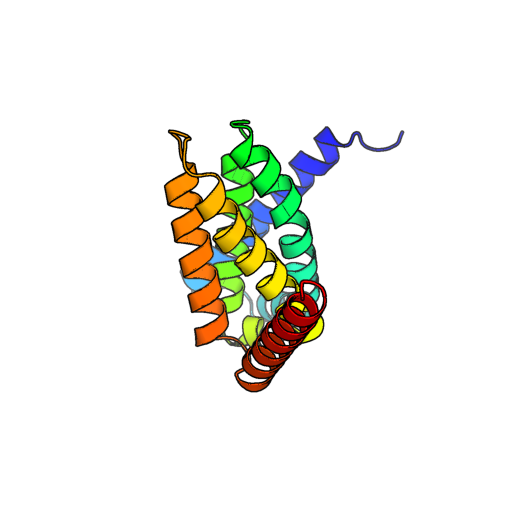.38 126 LYS A C 1
ATOM 977 O O . LYS A 1 126 ? 12.923 -2.956 0.199 1.00 80.38 126 LYS A O 1
ATOM 982 N N . ALA A 1 127 ? 12.966 -1.556 -1.560 1.00 80.81 127 ALA A N 1
ATOM 983 C CA . ALA A 1 127 ? 11.842 -0.734 -1.121 1.00 80.81 127 ALA A CA 1
ATOM 984 C C . ALA A 1 127 ? 10.513 -1.511 -1.091 1.00 80.81 127 ALA A C 1
ATOM 986 O O . ALA A 1 127 ? 9.760 -1.356 -0.133 1.00 80.81 127 ALA A O 1
ATOM 987 N N . LEU A 1 128 ? 10.255 -2.385 -2.072 1.00 81.94 128 LEU A N 1
ATOM 988 C CA . LEU A 1 128 ? 9.103 -3.296 -2.065 1.00 81.94 128 LEU A CA 1
ATOM 989 C C . LEU A 1 128 ? 9.116 -4.222 -0.851 1.00 81.94 128 LEU A C 1
ATOM 991 O O . LEU A 1 128 ? 8.121 -4.315 -0.139 1.00 81.94 128 LEU A O 1
ATOM 995 N N . ASN A 1 129 ? 10.250 -4.874 -0.587 1.00 84.12 129 ASN A N 1
ATOM 996 C CA . ASN A 1 129 ? 10.375 -5.768 0.562 1.00 84.12 129 ASN A CA 1
ATOM 997 C C . ASN A 1 129 ? 10.132 -5.014 1.873 1.00 84.12 129 ASN A C 1
ATOM 999 O O . ASN A 1 129 ? 9.382 -5.481 2.723 1.00 84.12 129 ASN A O 1
ATOM 1003 N N . VAL A 1 130 ? 10.720 -3.822 2.021 1.00 85.69 130 VAL A N 1
ATOM 1004 C CA . VAL A 1 130 ? 10.483 -2.964 3.191 1.00 85.69 130 VAL A CA 1
ATOM 1005 C C . VAL A 1 130 ? 9.007 -2.583 3.309 1.00 85.69 130 VAL A C 1
ATOM 1007 O O . VAL A 1 130 ? 8.478 -2.577 4.417 1.00 85.69 130 VAL A O 1
ATOM 1010 N N . LEU A 1 131 ? 8.327 -2.295 2.196 1.00 84.75 131 LEU A N 1
ATOM 1011 C CA . LEU A 1 131 ? 6.902 -1.976 2.196 1.00 84.75 131 LEU A CA 1
ATOM 1012 C C . LEU A 1 131 ? 6.054 -3.163 2.665 1.00 84.75 131 LEU A C 1
ATOM 1014 O O . LEU A 1 131 ? 5.211 -2.972 3.538 1.00 84.75 131 LEU A O 1
ATOM 1018 N N . VAL A 1 132 ? 6.306 -4.373 2.154 1.00 86.50 132 VAL A N 1
ATOM 1019 C CA . VAL A 1 132 ? 5.615 -5.588 2.619 1.00 86.50 132 VAL A CA 1
ATOM 1020 C C . VAL A 1 132 ? 5.828 -5.768 4.117 1.00 86.50 132 VAL A C 1
ATOM 1022 O O . VAL A 1 132 ? 4.853 -5.892 4.848 1.00 86.50 132 VAL A O 1
ATOM 1025 N N . VAL A 1 133 ? 7.070 -5.674 4.608 1.00 86.00 133 VAL A N 1
ATOM 1026 C CA . VAL A 1 133 ? 7.342 -5.748 6.054 1.00 86.00 133 VAL A CA 1
ATOM 1027 C C . VAL A 1 133 ? 6.555 -4.683 6.820 1.00 86.00 133 VAL A C 1
ATOM 1029 O O . VAL A 1 133 ? 5.954 -4.989 7.845 1.00 86.00 133 VAL A O 1
ATOM 1032 N N . LYS A 1 134 ? 6.474 -3.448 6.312 1.00 85.06 134 LYS A N 1
ATOM 1033 C CA . LYS A 1 134 ? 5.727 -2.376 6.981 1.00 85.06 134 LYS A CA 1
ATOM 1034 C C . LYS A 1 134 ? 4.229 -2.648 7.054 1.00 85.06 134 LYS A C 1
ATOM 1036 O O . LYS A 1 134 ? 3.616 -2.338 8.076 1.00 85.06 134 LYS A O 1
ATOM 1041 N N . ILE A 1 135 ? 3.667 -3.236 6.002 1.00 85.94 135 ILE A N 1
ATOM 1042 C CA . ILE A 1 135 ? 2.277 -3.689 5.965 1.00 85.94 135 ILE A CA 1
ATOM 1043 C C . ILE A 1 135 ? 2.057 -4.798 6.999 1.00 85.94 135 ILE A C 1
ATOM 1045 O O . ILE A 1 135 ? 1.114 -4.708 7.778 1.00 85.94 135 ILE A O 1
ATOM 1049 N N . LEU A 1 136 ? 2.946 -5.793 7.063 1.00 85.56 136 LEU A N 1
ATOM 1050 C CA . LEU A 1 136 ? 2.852 -6.891 8.033 1.00 85.56 136 LEU A CA 1
ATOM 1051 C C . LEU A 1 136 ? 2.978 -6.407 9.486 1.00 85.56 136 LEU A C 1
ATOM 1053 O O . LEU A 1 136 ? 2.289 -6.908 10.366 1.00 85.56 136 LEU A O 1
ATOM 1057 N N . GLU A 1 137 ? 3.842 -5.423 9.741 1.00 85.00 137 GLU A N 1
ATOM 1058 C CA . GLU A 1 137 ? 4.071 -4.867 11.078 1.00 85.00 137 GLU A CA 1
ATOM 1059 C C . GLU A 1 137 ? 2.925 -3.977 11.586 1.00 85.00 137 GLU A C 1
ATOM 1061 O O . GLU A 1 137 ? 2.710 -3.894 12.795 1.00 85.00 137 GLU A O 1
ATOM 1066 N N . ASN A 1 138 ? 2.252 -3.236 10.697 1.00 85.75 138 ASN A N 1
ATOM 1067 C CA . ASN A 1 138 ? 1.362 -2.133 11.096 1.00 85.75 138 ASN A CA 1
ATOM 1068 C C . ASN A 1 138 ? -0.067 -2.243 10.558 1.00 85.75 138 ASN A C 1
ATOM 1070 O O . ASN A 1 138 ? -0.935 -1.477 10.980 1.00 85.75 138 ASN A O 1
ATOM 1074 N N . GLY A 1 139 ? -0.317 -3.160 9.625 1.00 81.50 139 GLY A N 1
ATOM 1075 C CA . GLY A 1 139 ? -1.658 -3.493 9.174 1.00 81.50 139 GLY A CA 1
ATOM 1076 C C . GLY A 1 139 ? -2.470 -4.180 10.271 1.00 81.50 139 GLY A C 1
ATOM 1077 O O . GLY A 1 139 ? -1.943 -4.638 11.286 1.00 81.50 139 GLY A O 1
ATOM 1078 N N . SER A 1 140 ? -3.783 -4.263 10.062 1.00 82.81 140 SER A N 1
ATOM 1079 C CA . SER A 1 140 ? -4.654 -5.084 10.906 1.00 82.81 140 SER A CA 1
ATOM 1080 C C . SER A 1 140 ? -4.175 -6.534 10.862 1.00 82.81 140 SER A C 1
ATOM 1082 O O . SER A 1 140 ? -4.227 -7.146 9.797 1.00 82.81 140 SER A O 1
ATOM 1084 N N . CYS A 1 141 ? -3.730 -7.090 11.996 1.00 82.81 141 CYS A N 1
ATOM 1085 C CA . CYS A 1 141 ? -3.229 -8.466 12.056 1.00 82.81 141 CYS A CA 1
ATOM 1086 C C . CYS A 1 141 ? -4.227 -9.445 11.432 1.00 82.81 141 CYS A C 1
ATOM 1088 O O . CYS A 1 141 ? -3.840 -10.245 10.592 1.00 82.81 141 CYS A O 1
ATOM 1090 N N . THR A 1 142 ? -5.511 -9.342 11.784 1.00 84.81 142 THR A N 1
ATOM 1091 C CA . THR A 1 142 ? -6.566 -10.206 11.239 1.00 84.81 142 THR A CA 1
ATOM 1092 C C . THR A 1 142 ? -6.633 -10.116 9.718 1.00 84.81 142 THR A C 1
ATOM 1094 O O . THR A 1 142 ? -6.569 -11.139 9.051 1.00 84.81 142 THR A O 1
ATOM 1097 N N . SER A 1 143 ? -6.686 -8.905 9.162 1.00 82.75 143 SER A N 1
ATOM 1098 C CA . SER A 1 143 ? -6.805 -8.705 7.713 1.00 82.75 143 SER A CA 1
ATOM 1099 C C . SER A 1 143 ? -5.537 -9.121 6.966 1.00 82.75 143 SER A C 1
ATOM 1101 O O . SER A 1 143 ? -5.621 -9.701 5.891 1.00 82.75 143 SER A O 1
ATOM 1103 N N . VAL A 1 144 ? -4.357 -8.870 7.544 1.00 84.62 144 VAL A N 1
ATOM 1104 C CA . VAL A 1 144 ? -3.074 -9.330 6.998 1.00 84.62 144 VAL A CA 1
ATOM 1105 C C . VAL A 1 144 ? -3.018 -10.858 6.983 1.00 84.62 144 VAL A C 1
ATOM 1107 O O . VAL A 1 144 ? -2.668 -11.443 5.963 1.00 84.62 144 VAL A O 1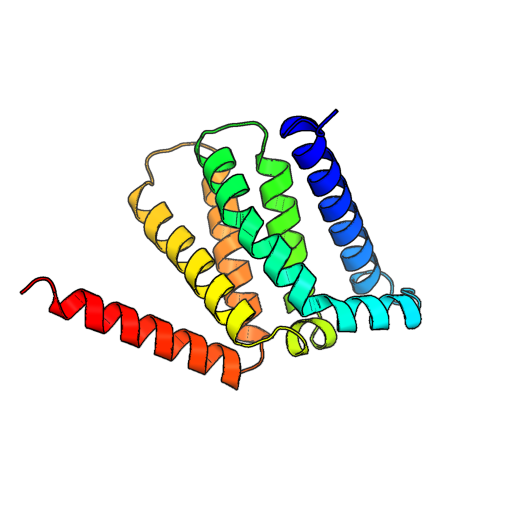
ATOM 1110 N N . PHE A 1 145 ? -3.365 -11.517 8.092 1.00 85.69 145 PHE A N 1
ATOM 1111 C CA . PHE A 1 145 ? -3.349 -12.977 8.177 1.00 85.69 145 PHE A CA 1
ATOM 1112 C C . PHE A 1 145 ? -4.362 -13.615 7.227 1.00 85.69 145 PHE A C 1
ATOM 1114 O O . PHE A 1 145 ? -4.002 -14.571 6.547 1.00 85.69 145 PHE A O 1
ATOM 1121 N N . LEU A 1 146 ? -5.585 -13.085 7.142 1.00 85.56 146 LEU A N 1
ATOM 1122 C CA . LEU A 1 146 ? -6.600 -13.574 6.206 1.00 85.56 146 LEU A CA 1
ATOM 1123 C C . LEU A 1 146 ? -6.130 -13.436 4.757 1.00 85.56 146 LEU A C 1
ATOM 1125 O O . LEU A 1 146 ? -6.157 -14.421 4.027 1.00 85.56 146 LEU A O 1
ATOM 1129 N N . ALA A 1 147 ? -5.593 -12.273 4.379 1.00 83.44 147 ALA A N 1
ATOM 1130 C CA . ALA A 1 147 ? -5.029 -12.060 3.051 1.00 83.44 147 ALA A CA 1
ATOM 1131 C C . ALA A 1 147 ? -3.877 -13.032 2.738 1.00 83.44 147 ALA A C 1
ATOM 1133 O O . ALA A 1 147 ? -3.818 -13.589 1.648 1.00 83.44 147 ALA A O 1
ATOM 1134 N N . LEU A 1 148 ? -2.964 -13.273 3.686 1.00 84.88 148 LEU A N 1
ATOM 1135 C CA . LEU A 1 148 ? -1.863 -14.221 3.485 1.00 84.88 148 LEU A CA 1
ATOM 1136 C C . LEU A 1 148 ? -2.347 -15.670 3.363 1.00 84.88 148 LEU A C 1
ATOM 1138 O O . LEU A 1 148 ? -1.821 -16.411 2.538 1.00 84.88 148 LEU A O 1
ATOM 1142 N N . ILE A 1 149 ? -3.324 -16.082 4.175 1.00 85.69 149 ILE A N 1
ATOM 1143 C CA . ILE A 1 149 ? -3.912 -17.426 4.105 1.00 85.69 149 ILE A CA 1
ATOM 1144 C C . ILE A 1 149 ? -4.623 -17.618 2.767 1.00 85.69 149 ILE A C 1
ATOM 1146 O O . ILE A 1 149 ? -4.424 -18.649 2.132 1.00 85.69 149 ILE A O 1
ATOM 1150 N N . ASP A 1 150 ? -5.405 -16.633 2.330 1.00 84.56 150 ASP A N 1
ATOM 1151 C CA . ASP A 1 150 ? -6.110 -16.665 1.050 1.00 84.56 150 ASP A CA 1
ATOM 1152 C C . ASP A 1 150 ? -5.123 -16.767 -0.124 1.00 84.56 150 ASP A C 1
ATOM 1154 O O . ASP A 1 150 ? -5.239 -17.659 -0.961 1.00 84.56 150 ASP A O 1
ATOM 1158 N N . LEU A 1 151 ? -4.056 -15.959 -0.118 1.00 83.00 151 LEU A N 1
ATOM 1159 C CA . LEU A 1 151 ? -2.990 -16.027 -1.126 1.00 83.00 151 LEU A CA 1
ATOM 1160 C C . LEU A 1 151 ? -2.262 -17.380 -1.140 1.00 83.00 151 LEU A C 1
ATOM 1162 O O . LEU A 1 151 ? -1.970 -17.917 -2.209 1.00 83.00 151 LEU A O 1
ATOM 1166 N N . LEU A 1 152 ? -1.969 -17.952 0.032 1.00 81.44 152 LEU A N 1
ATOM 1167 C CA . LEU A 1 152 ? -1.359 -19.282 0.135 1.00 81.44 152 LEU A CA 1
ATOM 1168 C C . LEU A 1 152 ? -2.318 -20.387 -0.325 1.00 81.44 152 LEU A C 1
ATOM 1170 O O . LEU A 1 152 ? -1.875 -21.339 -0.965 1.00 81.44 152 LEU A O 1
ATOM 1174 N N . GLY A 1 153 ? -3.613 -20.256 -0.032 1.00 81.88 153 GLY A N 1
ATOM 1175 C CA . GLY A 1 153 ? -4.656 -21.171 -0.492 1.00 81.88 153 GLY A CA 1
ATOM 1176 C C . GLY A 1 153 ? -4.794 -21.161 -2.013 1.00 81.88 153 GLY A C 1
ATOM 1177 O O . GLY A 1 153 ? -4.765 -22.218 -2.634 1.00 81.88 153 GLY A O 1
ATOM 1178 N N . GLN A 1 154 ? -4.837 -19.975 -2.622 1.00 77.44 154 GLN A N 1
ATOM 1179 C CA . GLN A 1 154 ? -4.865 -19.809 -4.079 1.00 77.44 154 GLN A CA 1
ATOM 1180 C C . GLN A 1 154 ? -3.603 -20.376 -4.744 1.00 77.44 154 GLN A C 1
ATOM 1182 O O . GLN A 1 154 ? -3.689 -21.059 -5.762 1.00 77.44 154 GLN A O 1
ATOM 1187 N N . GLY A 1 155 ? -2.426 -20.152 -4.151 1.00 62.84 155 GLY A N 1
ATOM 1188 C CA . GLY A 1 155 ? -1.172 -20.734 -4.635 1.00 62.84 155 GLY A CA 1
ATOM 1189 C C . GLY A 1 155 ? -1.127 -22.265 -4.539 1.00 62.84 155 GLY A C 1
ATOM 1190 O O . GLY A 1 155 ? -0.569 -22.917 -5.420 1.00 62.84 155 GLY A O 1
ATOM 1191 N N . ALA A 1 156 ? -1.733 -22.848 -3.500 1.00 59.59 156 ALA A N 1
ATOM 1192 C CA . ALA A 1 156 ? -1.842 -24.298 -3.344 1.00 59.59 156 ALA A CA 1
ATOM 1193 C C . ALA A 1 156 ? -2.806 -24.930 -4.364 1.00 59.59 156 ALA A C 1
ATOM 1195 O O . ALA A 1 156 ? -2.551 -26.041 -4.823 1.00 59.59 156 ALA A O 1
ATOM 1196 N N . ASP A 1 157 ? -3.862 -24.213 -4.752 1.00 51.88 157 ASP A N 1
ATOM 1197 C CA . ASP A 1 157 ? -4.820 -24.658 -5.771 1.00 51.88 157 ASP A CA 1
ATOM 1198 C C . ASP A 1 157 ? -4.202 -24.613 -7.183 1.00 51.88 157 ASP A C 1
ATOM 1200 O O . ASP A 1 157 ? -4.355 -25.543 -7.973 1.00 51.88 157 ASP A O 1
ATOM 1204 N N . ILE A 1 158 ? -3.372 -23.600 -7.471 1.00 52.44 158 ILE A N 1
ATOM 1205 C CA . ILE A 1 158 ? -2.577 -23.523 -8.713 1.00 52.44 158 ILE A CA 1
ATOM 1206 C C . ILE A 1 158 ? -1.585 -24.698 -8.813 1.00 52.44 158 ILE A C 1
ATOM 1208 O O . ILE A 1 158 ? -1.367 -25.231 -9.900 1.00 52.44 158 ILE A O 1
ATOM 1212 N N . GLY A 1 159 ? -1.032 -25.155 -7.685 1.00 46.00 159 GLY A N 1
ATOM 1213 C CA . GLY A 1 159 ? -0.153 -26.327 -7.624 1.00 46.00 159 GLY A CA 1
ATOM 1214 C C . GLY A 1 159 ? -0.843 -27.678 -7.871 1.00 46.00 159 GLY A C 1
ATOM 1215 O O . GLY A 1 159 ? -0.145 -28.662 -8.096 1.00 46.00 159 GLY A O 1
ATOM 1216 N N . MET A 1 160 ? -2.182 -27.752 -7.856 1.00 40.78 160 MET A N 1
ATOM 1217 C CA . MET A 1 160 ? -2.929 -28.975 -8.200 1.00 40.78 160 MET A CA 1
ATOM 1218 C C . MET A 1 160 ? -3.320 -29.066 -9.681 1.00 40.78 160 MET A C 1
ATOM 1220 O O . MET A 1 160 ? -3.821 -30.103 -10.107 1.00 40.78 160 MET A O 1
ATOM 1224 N N . VAL A 1 161 ? -3.086 -28.017 -10.478 1.00 44.38 161 VAL A N 1
ATOM 1225 C CA . VAL A 1 161 ? -3.386 -28.013 -11.923 1.00 44.38 161 VAL A CA 1
ATOM 1226 C C . VAL A 1 161 ? -2.177 -28.458 -12.771 1.00 44.38 161 VAL A C 1
ATOM 1228 O O . VAL A 1 161 ? -2.319 -28.676 -13.971 1.00 44.38 1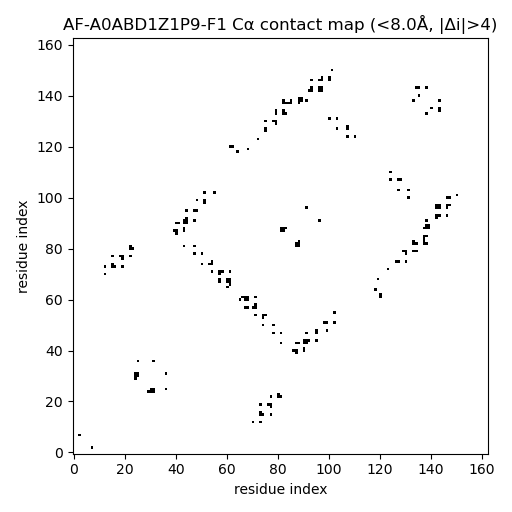61 VAL A O 1
ATOM 1231 N N . GLU A 1 162 ? -1.004 -28.681 -12.162 1.00 39.66 162 GLU A N 1
ATOM 1232 C CA . GLU A 1 162 ? 0.193 -29.229 -12.831 1.00 39.66 162 GLU A CA 1
ATOM 1233 C C . GLU A 1 162 ? 0.642 -30.606 -12.292 1.00 39.66 162 GLU A C 1
ATOM 1235 O O . GLU A 1 162 ? 1.830 -30.829 -12.045 1.00 39.66 162 GLU A O 1
ATOM 1240 N N . LEU A 1 163 ? -0.288 -31.558 -12.144 1.00 38.28 163 LEU A N 1
ATOM 1241 C CA . LEU A 1 163 ? 0.036 -32.990 -12.010 1.00 38.28 163 LEU A CA 1
ATOM 1242 C C . LEU A 1 163 ? -0.792 -33.858 -12.962 1.00 38.28 163 LEU A C 1
ATOM 1244 O O . LEU A 1 163 ? -2.038 -33.756 -12.929 1.00 38.28 163 LEU A O 1
#

Radius of gyration: 16.83 Å; Cα contacts (8 Å, |Δi|>4): 124; chains: 1; bounding box: 34×53×40 Å

InterPro domains:
  IPR045110 XMAP215 [PTHR12609] (35-153)